Protein AF-A0A9R0UB45-F1 (afdb_monomer_lite)

Radius of gyration: 30.79 Å; chains: 1; bounding box: 69×14×98 Å

Secondary structure (DSSP, 8-state):
-----S--HHHHHHHHHHHHHHHHHHHHHHHHHHHHHHHHHHHHHHHHHHHHHHHHHHHHHHHHHHHHTTTS-HHHHHHHHHHHHHHHHHHHHHHHHHHHHHHHS--HHHHHHHHHHHHHTSS----

Foldseek 3Di:
DDDPDPDDPVVVVVVVVVVVVVVVVVVVVVVVVVVCVVVVVVVVVVVVCVVCCVVVVVVVLVVQLVVCCVPDPSVVSNVVSVVVVVVVVVVVVVVVVVVVVVVPPDPVVVVVVVVCVVVVPPDDDDD

Organism: Amycolatopsis mediterranei (strain S699) (NCBI:txid713604)

pLDDT: mean 84.78, std 16.15, range [47.41, 98.31]

Structure (mmCIF, N/CA/C/O backbone):
data_AF-A0A9R0UB45-F1
#
_entry.id   AF-A0A9R0UB45-F1
#
loop_
_atom_site.group_PDB
_atom_site.id
_atom_site.type_symbol
_atom_site.label_atom_id
_atom_site.label_alt_id
_atom_site.label_comp_id
_atom_site.label_asym_id
_atom_site.label_entity_id
_atom_site.label_seq_id
_atom_site.pdbx_PDB_ins_code
_atom_site.Cartn_x
_atom_site.Cartn_y
_atom_site.Cartn_z
_atom_site.occupancy
_atom_site.B_iso_or_equiv
_atom_site.auth_seq_id
_atom_site.auth_comp_id
_atom_site.auth_asym_id
_atom_site.auth_atom_id
_atom_site.pdbx_PDB_model_num
ATOM 1 N N . MET A 1 1 ? -36.720 5.442 72.172 1.00 47.41 1 MET A N 1
ATOM 2 C CA . MET A 1 1 ? -36.388 4.303 71.298 1.00 47.41 1 MET A CA 1
ATOM 3 C C . MET A 1 1 ? -36.645 4.798 69.887 1.00 47.41 1 MET A C 1
ATOM 5 O O . MET A 1 1 ? -37.787 4.823 69.467 1.00 47.41 1 MET A O 1
ATOM 9 N N . GLY A 1 2 ? -35.643 5.440 69.281 1.00 48.59 2 GLY A N 1
ATOM 10 C CA . GLY A 1 2 ? -35.763 5.962 67.921 1.00 48.59 2 GLY A CA 1
ATOM 11 C C . GLY A 1 2 ? -35.372 4.841 66.981 1.00 48.59 2 GLY A C 1
ATOM 12 O O . GLY A 1 2 ? -34.262 4.335 67.110 1.00 48.59 2 GLY A O 1
ATOM 13 N N . GLU A 1 3 ? -36.288 4.421 66.120 1.00 56.84 3 GLU A N 1
ATOM 14 C CA . GLU A 1 3 ? -36.000 3.548 64.986 1.00 56.84 3 GLU A CA 1
ATOM 15 C C . GLU A 1 3 ? -35.576 4.453 63.825 1.00 56.84 3 GLU A C 1
ATOM 17 O O . GLU A 1 3 ? -36.436 5.048 63.171 1.00 56.84 3 GLU A O 1
ATOM 22 N N . PRO A 1 4 ? -34.268 4.668 63.596 1.00 62.78 4 PRO A N 1
ATOM 23 C CA . PRO A 1 4 ? -33.835 5.187 62.316 1.00 62.78 4 PRO A CA 1
ATOM 24 C C . PRO A 1 4 ? -34.090 4.120 61.240 1.00 62.78 4 PRO A C 1
ATOM 26 O O . PRO A 1 4 ? -33.903 2.932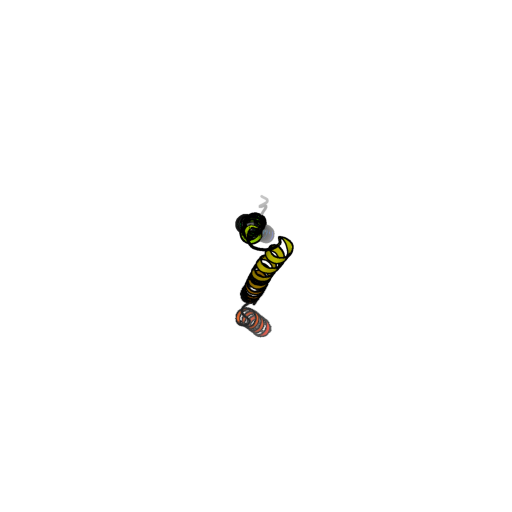 61.495 1.00 62.78 4 PRO A O 1
ATOM 29 N N . ASP A 1 5 ? -34.443 4.587 60.039 1.00 60.25 5 ASP A N 1
ATOM 30 C CA . ASP A 1 5 ? -34.104 3.958 58.747 1.00 60.25 5 ASP A CA 1
ATOM 31 C C . ASP A 1 5 ? -35.191 3.232 57.921 1.00 60.25 5 ASP A C 1
ATOM 33 O O . ASP A 1 5 ? -34.868 2.535 56.966 1.00 60.25 5 ASP A O 1
ATOM 37 N N . GLN A 1 6 ? -36.496 3.415 58.165 1.00 61.03 6 GLN A N 1
ATOM 38 C CA . GLN A 1 6 ? -37.502 2.693 57.354 1.00 61.03 6 GLN A CA 1
ATOM 39 C C . GLN A 1 6 ? -37.764 3.254 55.933 1.00 61.03 6 GLN A C 1
ATOM 41 O O . GLN A 1 6 ? -38.504 2.634 55.172 1.00 61.03 6 GLN A O 1
ATOM 46 N N . THR A 1 7 ? -37.176 4.376 55.500 1.00 58.41 7 THR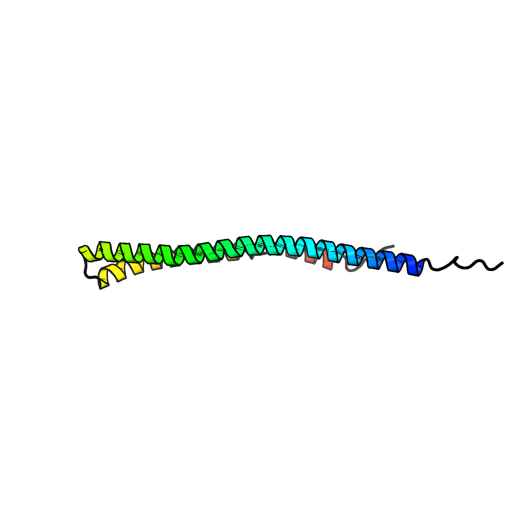 A N 1
ATOM 47 C CA . THR A 1 7 ? -37.491 4.937 54.169 1.00 58.41 7 THR A CA 1
ATOM 48 C C . THR A 1 7 ? -36.314 5.637 53.491 1.00 58.41 7 THR A C 1
ATOM 50 O O . THR A 1 7 ? -36.255 6.864 53.485 1.00 58.41 7 THR A O 1
ATOM 53 N N . ASP A 1 8 ? -35.443 4.890 52.812 1.00 66.44 8 ASP A N 1
ATOM 54 C CA . ASP A 1 8 ? -34.881 5.414 51.556 1.00 66.44 8 ASP A CA 1
ATOM 55 C C . ASP A 1 8 ? -34.777 4.353 50.437 1.00 66.44 8 ASP A C 1
ATOM 57 O O . ASP A 1 8 ? -33.703 4.061 49.904 1.00 66.44 8 ASP A O 1
ATOM 61 N N . PRO A 1 9 ? -35.911 3.732 50.048 1.00 67.44 9 PRO A N 1
ATOM 62 C CA . PRO A 1 9 ? -35.951 2.790 48.927 1.00 67.44 9 PRO A CA 1
ATOM 63 C C . PRO A 1 9 ? -35.567 3.448 47.591 1.00 67.44 9 PRO A C 1
ATOM 65 O O . PRO A 1 9 ? -35.180 2.757 46.650 1.00 67.44 9 PRO A O 1
ATOM 68 N N . VAL A 1 10 ? -35.655 4.779 47.501 1.00 75.75 10 VAL A N 1
ATOM 69 C CA . VAL A 1 10 ? -35.331 5.541 46.291 1.00 75.75 10 VAL A CA 1
ATOM 70 C C . VAL A 1 10 ? -33.817 5.674 46.132 1.00 75.75 10 VAL A C 1
ATOM 72 O O . VAL A 1 10 ? -33.312 5.427 45.035 1.00 75.75 10 VAL A O 1
ATOM 75 N N . GLY A 1 11 ? -33.086 5.961 47.217 1.00 77.81 11 GLY A N 1
ATOM 76 C CA . GLY A 1 11 ? -31.619 5.959 47.221 1.00 77.81 11 GLY A CA 1
ATOM 77 C C . GLY A 1 11 ? -31.031 4.610 46.794 1.00 77.81 11 GLY A C 1
ATOM 78 O O . GLY A 1 11 ? -30.190 4.552 45.898 1.00 77.81 11 GLY A O 1
ATOM 79 N N . GLY A 1 12 ? -31.565 3.504 47.327 1.00 82.88 12 GLY A N 1
ATOM 80 C CA . GLY A 1 12 ? -31.095 2.154 46.989 1.00 82.88 12 GLY A CA 1
ATOM 81 C C . GLY A 1 12 ? -31.356 1.721 45.536 1.00 82.88 12 GLY A C 1
ATOM 82 O O . GLY A 1 12 ? -30.560 0.975 44.963 1.00 82.88 12 GLY A O 1
ATOM 83 N N . ILE A 1 13 ? -32.450 2.166 44.903 1.00 83.44 13 ILE A N 1
ATOM 84 C CA . ILE A 1 13 ? -32.726 1.888 43.478 1.00 83.44 13 ILE A CA 1
ATOM 85 C C . ILE A 1 13 ? -31.852 2.769 42.576 1.00 83.44 13 ILE A C 1
ATOM 87 O O . ILE A 1 13 ? -31.311 2.278 41.581 1.00 83.44 13 ILE A O 1
ATOM 91 N N . ALA A 1 14 ? -31.672 4.045 42.931 1.00 85.56 14 ALA A N 1
ATOM 92 C CA . ALA A 1 14 ? -30.796 4.958 42.201 1.00 85.56 14 ALA A CA 1
ATOM 93 C C . ALA A 1 14 ? -29.345 4.449 42.170 1.00 85.56 14 ALA A C 1
ATOM 95 O O . ALA A 1 14 ? -28.721 4.442 41.105 1.00 85.56 14 ALA A O 1
ATOM 96 N N . ASP A 1 15 ? -28.847 3.928 43.293 1.00 86.69 15 ASP A N 1
ATOM 97 C CA . ASP A 1 15 ? -27.511 3.332 43.382 1.00 86.69 15 ASP A CA 1
ATOM 98 C C . ASP A 1 15 ? -27.371 2.070 42.518 1.00 86.69 15 ASP A C 1
ATOM 100 O O . ASP A 1 15 ? -26.363 1.890 41.834 1.00 86.69 15 ASP A O 1
ATOM 104 N N . GLN A 1 16 ? -28.398 1.219 42.453 1.00 87.69 16 GLN A N 1
ATOM 105 C CA . GLN A 1 16 ? -28.381 0.023 41.601 1.00 87.69 16 GLN A CA 1
ATOM 106 C C . GLN A 1 16 ? -28.389 0.356 40.105 1.00 87.69 16 GLN A C 1
ATOM 108 O O . GLN A 1 16 ? -27.689 -0.296 39.324 1.00 87.69 16 GLN A O 1
ATOM 113 N N . ILE A 1 17 ? -29.153 1.374 39.698 1.00 87.69 17 ILE A N 1
ATOM 114 C CA . ILE A 1 17 ? -29.161 1.864 38.313 1.00 87.69 17 ILE A CA 1
ATOM 115 C C . ILE A 1 17 ? -27.793 2.466 37.973 1.00 87.69 17 ILE A C 1
ATOM 117 O O . ILE A 1 17 ? -27.231 2.155 36.920 1.00 87.69 17 ILE A O 1
ATOM 121 N N . ALA A 1 18 ? -27.218 3.271 38.873 1.00 90.06 18 ALA A N 1
ATOM 122 C CA . ALA A 1 18 ? -25.888 3.848 38.696 1.00 90.06 18 ALA A CA 1
ATOM 123 C C . ALA A 1 18 ? -24.803 2.764 38.562 1.00 90.06 18 ALA A C 1
ATOM 125 O O . ALA A 1 18 ? -23.914 2.871 37.711 1.00 90.06 18 ALA A O 1
ATOM 126 N N . GLU A 1 19 ? -24.901 1.697 39.353 1.00 91.75 19 GLU A N 1
ATOM 127 C CA . GLU A 1 19 ? -24.021 0.531 39.288 1.00 91.75 19 GLU A CA 1
ATOM 128 C C . GLU A 1 19 ? -24.180 -0.222 37.951 1.00 91.75 19 GLU A C 1
ATOM 130 O O . GLU A 1 19 ? -23.189 -0.591 37.317 1.00 91.75 19 GLU A O 1
ATOM 135 N N . LEU A 1 20 ? -25.413 -0.412 37.467 1.00 91.88 20 LEU A N 1
ATOM 136 C CA . LEU A 1 20 ? -25.691 -1.093 36.199 1.00 91.88 20 LEU A CA 1
ATOM 137 C C . LEU A 1 20 ? -25.139 -0.316 34.998 1.00 91.88 20 LEU A C 1
ATOM 139 O O . LEU A 1 20 ? -24.440 -0.890 34.167 1.00 91.88 20 LEU A O 1
ATOM 143 N N . VAL A 1 21 ? -25.376 0.997 34.953 1.00 93.56 21 VAL A N 1
ATOM 144 C CA . VAL A 1 21 ? -24.833 1.880 33.909 1.00 93.56 21 VAL A CA 1
ATOM 145 C C . VAL A 1 21 ? -23.305 1.833 33.911 1.00 93.56 21 VAL A C 1
ATOM 147 O O . VAL A 1 21 ? -22.677 1.726 32.858 1.00 93.56 21 VAL A O 1
ATOM 150 N N . ARG A 1 22 ? -22.678 1.857 35.092 1.00 93.75 22 ARG A N 1
ATOM 151 C CA . ARG A 1 22 ? -21.217 1.783 35.221 1.00 93.75 22 ARG A CA 1
ATOM 152 C C . ARG A 1 22 ? -20.666 0.432 34.752 1.00 93.75 22 ARG A C 1
ATOM 154 O O . ARG A 1 22 ? -19.617 0.405 34.103 1.00 93.75 22 ARG A O 1
ATOM 161 N N . ARG A 1 23 ? -21.381 -0.667 35.020 1.00 94.00 23 ARG A N 1
ATOM 162 C CA . ARG A 1 23 ? -21.054 -2.003 34.498 1.00 94.00 23 ARG A CA 1
ATOM 163 C C . ARG A 1 23 ? -21.176 -2.068 32.981 1.00 94.00 23 ARG A C 1
ATOM 165 O O . ARG A 1 23 ? -20.220 -2.504 32.344 1.00 94.00 23 ARG A O 1
ATOM 172 N N . GLU A 1 24 ? -22.259 -1.565 32.404 1.00 92.44 24 GLU A N 1
ATOM 173 C CA . GLU A 1 24 ? -22.469 -1.578 30.953 1.00 92.44 24 GLU A CA 1
ATOM 174 C C . GLU A 1 24 ? -21.406 -0.746 30.228 1.00 92.44 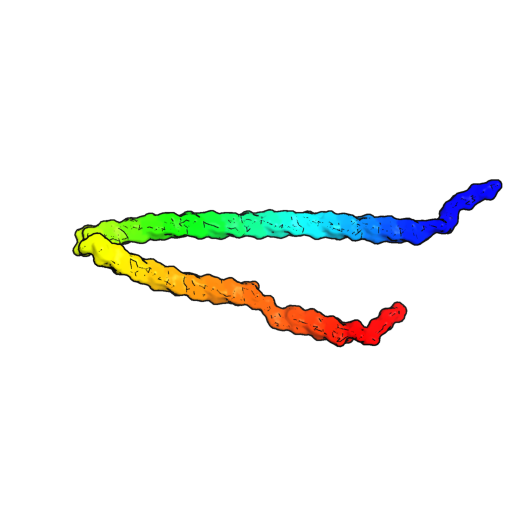24 GLU A C 1
ATOM 176 O O . GLU A 1 24 ? -20.813 -1.195 29.252 1.00 92.44 24 GLU A O 1
ATOM 181 N N . ILE A 1 25 ? -21.044 0.419 30.781 1.00 94.62 25 ILE A N 1
ATOM 182 C CA . ILE A 1 25 ? -19.915 1.220 30.284 1.00 94.62 25 ILE A CA 1
ATOM 183 C C . ILE A 1 25 ? -18.605 0.427 30.366 1.00 94.62 25 ILE A C 1
ATOM 185 O O . ILE A 1 25 ? -17.781 0.495 29.452 1.00 94.62 25 ILE A O 1
ATOM 189 N N . SER A 1 26 ? -18.376 -0.325 31.445 1.00 94.81 26 SER A N 1
ATOM 190 C CA . SER A 1 26 ? -17.164 -1.141 31.585 1.00 94.81 26 SER A CA 1
ATOM 191 C C . SER A 1 26 ? -17.125 -2.308 30.587 1.00 94.81 26 SER A C 1
ATOM 193 O O . SER A 1 26 ? -16.064 -2.582 30.017 1.00 94.81 26 SER A O 1
ATOM 195 N N . HIS A 1 27 ? -18.276 -2.932 30.318 1.00 94.44 27 HIS A N 1
ATOM 196 C CA . HIS A 1 27 ? -18.458 -3.979 29.314 1.00 94.44 27 HIS A CA 1
ATOM 197 C C . HIS A 1 27 ? -18.255 -3.433 27.902 1.00 94.44 27 HIS A C 1
ATOM 199 O O . HIS A 1 27 ? -17.364 -3.904 27.195 1.00 94.44 27 HIS A O 1
ATOM 205 N N . ALA A 1 28 ? -18.956 -2.358 27.541 1.00 94.00 28 ALA A N 1
ATOM 206 C CA . ALA A 1 28 ? -18.791 -1.673 26.265 1.00 94.00 28 ALA A CA 1
ATOM 207 C C . ALA A 1 28 ? -17.337 -1.230 26.055 1.00 94.00 28 ALA A C 1
ATOM 209 O O . ALA A 1 28 ? -16.776 -1.402 24.979 1.00 94.00 28 ALA A O 1
ATOM 210 N N . LYS A 1 29 ? -16.658 -0.723 27.093 1.00 94.62 29 LYS A N 1
ATOM 211 C CA . LYS A 1 29 ? -15.237 -0.349 27.004 1.00 94.62 29 LYS A CA 1
ATOM 212 C C . LYS A 1 29 ? -14.329 -1.551 26.743 1.00 94.62 29 LYS A C 1
ATOM 214 O O . LYS A 1 29 ? -13.309 -1.398 26.066 1.00 94.62 29 LYS A O 1
ATOM 219 N N . LYS A 1 30 ? -14.655 -2.726 27.284 1.00 95.50 30 LYS A N 1
ATOM 220 C CA . LYS A 1 30 ? -13.917 -3.968 27.030 1.00 95.50 30 LYS A CA 1
ATOM 221 C C . LYS A 1 30 ? -14.127 -4.434 25.588 1.00 95.50 30 LYS A C 1
ATOM 223 O O . LYS A 1 30 ? -13.136 -4.618 24.885 1.00 95.50 30 LYS A O 1
ATOM 228 N N . GLU A 1 31 ? -15.375 -4.517 25.134 1.00 92.94 31 GLU A N 1
ATOM 229 C CA . GLU A 1 31 ? -15.709 -4.898 23.755 1.00 92.94 31 GLU A CA 1
ATOM 230 C C . GLU A 1 31 ? -15.142 -3.916 22.729 1.00 92.94 31 GLU A C 1
ATOM 232 O O . GLU A 1 31 ? -14.574 -4.335 21.723 1.00 92.94 31 GLU A O 1
ATOM 237 N N . LEU A 1 32 ? -15.201 -2.609 23.001 1.00 94.62 32 LEU A N 1
ATOM 238 C CA . LEU A 1 32 ? -14.596 -1.582 22.152 1.00 94.62 32 LEU A CA 1
ATOM 239 C C . LEU A 1 32 ? -13.078 -1.731 22.078 1.00 94.62 32 LEU A C 1
ATOM 241 O O . LEU A 1 32 ? -12.509 -1.579 21.002 1.00 94.62 32 LEU A O 1
ATOM 245 N N . ARG A 1 33 ? -12.398 -2.035 23.190 1.00 94.12 33 ARG A N 1
ATOM 246 C CA . ARG A 1 33 ? -10.944 -2.274 23.187 1.00 94.12 33 ARG A CA 1
ATOM 247 C C . ARG A 1 33 ? -10.574 -3.516 22.390 1.00 94.12 33 ARG A C 1
ATOM 249 O O . ARG A 1 33 ? -9.587 -3.491 21.661 1.00 94.12 33 ARG A O 1
ATOM 256 N N . GLU A 1 34 ? -11.340 -4.586 22.536 1.00 92.62 34 GLU A N 1
ATOM 257 C CA . GLU A 1 34 ? -11.108 -5.841 21.824 1.00 92.62 34 GLU A CA 1
ATOM 258 C C . GLU A 1 34 ? -11.394 -5.692 20.324 1.00 92.62 34 GLU A C 1
ATOM 260 O O . GLU A 1 34 ? -10.561 -6.061 19.493 1.00 92.62 34 GLU A O 1
ATOM 265 N N . SER A 1 35 ? -12.491 -5.012 19.982 1.00 90.56 35 SER A N 1
ATOM 266 C CA . SER A 1 35 ? -12.833 -4.622 18.612 1.00 90.56 35 SER A CA 1
ATOM 267 C C . SER A 1 35 ? -11.768 -3.710 18.005 1.00 90.56 35 SER A C 1
ATOM 269 O O . SER A 1 35 ? -11.300 -3.963 16.898 1.00 90.56 35 SER A O 1
ATOM 271 N N . ALA A 1 36 ? -11.308 -2.692 18.741 1.00 92.88 36 ALA A N 1
ATOM 272 C CA . ALA A 1 36 ? -10.261 -1.777 18.291 1.00 92.88 36 ALA A CA 1
ATOM 273 C C . ALA A 1 36 ? -8.912 -2.482 18.105 1.00 92.88 36 ALA A C 1
ATOM 275 O O . ALA A 1 36 ? -8.193 -2.184 17.155 1.00 92.88 36 ALA A O 1
ATOM 276 N N . LYS A 1 37 ? -8.562 -3.436 18.975 1.00 94.50 37 LYS A N 1
ATOM 277 C CA . LYS A 1 37 ? -7.331 -4.224 18.849 1.00 94.50 37 LYS A CA 1
ATOM 278 C C . LYS A 1 37 ? -7.372 -5.111 17.608 1.00 94.50 37 LYS A C 1
ATOM 280 O O . LYS A 1 37 ? -6.414 -5.112 16.840 1.00 94.50 37 LYS A O 1
ATOM 285 N N . SER A 1 38 ? -8.474 -5.826 17.397 1.00 90.88 38 SER A N 1
ATOM 286 C CA . SER A 1 38 ? -8.660 -6.696 16.232 1.00 90.88 38 SER A CA 1
ATOM 287 C C . SER A 1 38 ? -8.696 -5.894 14.930 1.00 90.88 38 SER A C 1
ATOM 289 O O . SER A 1 38 ? -7.994 -6.234 13.977 1.00 90.88 38 SER A O 1
ATOM 291 N N . ALA A 1 39 ? -9.422 -4.771 14.911 1.00 92.00 39 ALA A N 1
ATOM 292 C CA . ALA A 1 39 ? -9.439 -3.844 13.782 1.00 92.00 39 ALA A CA 1
ATOM 293 C C . ALA A 1 39 ? -8.060 -3.208 13.532 1.00 92.00 39 ALA A C 1
ATOM 295 O O . ALA A 1 39 ? -7.645 -3.079 12.383 1.00 92.00 39 ALA A O 1
ATOM 296 N N . GLY A 1 40 ? -7.324 -2.855 14.589 1.00 91.88 40 GLY A N 1
ATOM 297 C CA . GLY A 1 40 ? -5.984 -2.273 14.504 1.00 91.88 40 GLY A CA 1
ATOM 298 C C . GLY A 1 40 ? -4.935 -3.252 13.977 1.00 91.88 40 GLY A C 1
ATOM 299 O O . GLY A 1 40 ? -4.141 -2.887 13.115 1.00 91.88 40 GLY A O 1
ATOM 300 N N . LEU A 1 41 ? -4.958 -4.509 14.432 1.00 94.69 41 LEU A N 1
ATOM 301 C CA . LEU A 1 41 ? -4.105 -5.580 13.900 1.00 94.69 41 LEU A CA 1
ATOM 302 C C . LEU A 1 41 ? -4.433 -5.868 12.434 1.00 94.69 41 LEU A C 1
ATOM 304 O O . LEU A 1 41 ? -3.527 -5.884 11.603 1.00 94.69 41 LEU A O 1
ATOM 308 N N . GLY A 1 42 ? -5.717 -6.032 12.104 1.00 91.12 42 GLY A N 1
ATOM 309 C CA . GLY A 1 42 ? -6.157 -6.264 10.728 1.00 91.12 42 GLY A CA 1
ATOM 310 C C . GLY A 1 42 ? -5.776 -5.109 9.799 1.00 91.12 42 GLY A C 1
ATOM 311 O O . GLY A 1 42 ? -5.144 -5.322 8.765 1.00 91.12 42 GLY A O 1
ATOM 312 N N . GLY A 1 43 ? -6.081 -3.873 10.197 1.00 93.50 43 GLY A N 1
ATOM 313 C CA . GLY A 1 43 ? -5.719 -2.668 9.451 1.00 93.50 43 GLY A CA 1
ATOM 314 C C . GLY A 1 43 ? -4.206 -2.500 9.305 1.00 93.50 43 GLY A C 1
ATOM 315 O O . GLY A 1 43 ? -3.724 -2.204 8.213 1.00 93.50 43 GLY A O 1
ATOM 316 N N . GLY A 1 44 ? -3.447 -2.766 10.372 1.00 94.88 44 GLY A N 1
ATOM 317 C CA . GLY A 1 44 ? -1.986 -2.726 10.364 1.00 94.88 44 GLY A CA 1
ATOM 318 C C . GLY A 1 44 ? -1.368 -3.754 9.416 1.00 94.88 44 GLY A C 1
ATOM 319 O O . GLY A 1 44 ? -0.482 -3.407 8.637 1.00 94.88 44 GLY A O 1
ATOM 320 N N . MET A 1 45 ? -1.864 -4.996 9.416 1.00 96.62 45 MET A N 1
ATOM 321 C CA . MET A 1 45 ? -1.392 -6.049 8.508 1.00 96.62 45 MET A CA 1
ATOM 322 C C . MET A 1 45 ? -1.698 -5.729 7.044 1.00 96.62 45 MET A C 1
ATOM 324 O O . MET A 1 45 ? -0.825 -5.893 6.195 1.00 96.62 45 MET A O 1
ATOM 328 N N . ILE A 1 46 ? -2.901 -5.232 6.739 1.00 94.62 46 ILE A N 1
ATOM 329 C CA . ILE A 1 46 ? -3.256 -4.805 5.378 1.00 94.62 46 ILE A CA 1
ATOM 330 C C . ILE A 1 46 ? -2.395 -3.616 4.938 1.00 94.62 46 ILE A C 1
ATOM 332 O O . ILE A 1 46 ? -1.907 -3.602 3.807 1.00 94.62 46 ILE A O 1
ATOM 336 N N . GLY A 1 47 ? -2.144 -2.656 5.831 1.00 95.50 47 GLY A N 1
ATOM 337 C CA . GLY A 1 47 ? -1.234 -1.542 5.571 1.00 95.50 47 GLY A CA 1
ATOM 338 C C . GLY A 1 47 ? 0.188 -2.015 5.261 1.00 95.50 47 GLY A C 1
ATOM 339 O O . GLY A 1 47 ? 0.753 -1.646 4.231 1.00 95.50 47 GLY A O 1
ATOM 340 N N . ALA A 1 48 ? 0.746 -2.892 6.101 1.00 97.50 48 ALA A N 1
ATOM 341 C CA . ALA A 1 48 ? 2.077 -3.464 5.905 1.00 97.50 48 ALA A CA 1
ATOM 342 C C . ALA A 1 48 ? 2.172 -4.284 4.608 1.00 97.50 48 ALA A C 1
ATOM 344 O O . ALA A 1 48 ? 3.135 -4.133 3.855 1.00 97.50 48 ALA A O 1
ATOM 345 N N . ALA A 1 49 ? 1.157 -5.098 4.303 1.00 95.81 49 ALA A N 1
ATOM 346 C CA . ALA A 1 49 ? 1.068 -5.838 3.049 1.00 95.81 49 ALA A CA 1
ATOM 347 C C . ALA A 1 49 ? 1.003 -4.899 1.835 1.00 95.81 49 ALA A C 1
ATOM 349 O O . ALA A 1 49 ? 1.642 -5.170 0.821 1.00 95.81 49 ALA A O 1
ATOM 350 N N . GLY A 1 50 ? 0.294 -3.771 1.946 1.00 95.62 50 GLY A N 1
ATOM 351 C CA . GLY A 1 50 ? 0.261 -2.733 0.917 1.00 95.62 50 GLY A CA 1
ATOM 352 C C . GLY A 1 50 ? 1.641 -2.129 0.648 1.00 95.62 50 GLY A C 1
ATOM 353 O O . GLY A 1 50 ? 2.059 -2.045 -0.506 1.00 95.62 50 GLY A O 1
ATOM 354 N N . VAL A 1 51 ? 2.383 -1.774 1.701 1.00 98.12 51 VAL A N 1
ATOM 355 C CA . VAL A 1 51 ? 3.750 -1.234 1.584 1.00 98.12 51 VAL A CA 1
ATOM 356 C C . VAL A 1 51 ? 4.708 -2.270 0.990 1.00 98.12 51 VAL A C 1
ATOM 358 O O . VAL A 1 51 ? 5.422 -1.973 0.031 1.00 98.12 51 VAL A O 1
ATOM 361 N N . ALA A 1 52 ? 4.700 -3.499 1.509 1.00 97.88 52 ALA A N 1
ATOM 362 C CA . ALA A 1 52 ? 5.531 -4.583 0.990 1.00 97.88 52 ALA A CA 1
ATOM 363 C C . ALA A 1 52 ? 5.195 -4.902 -0.477 1.00 97.88 52 ALA A C 1
ATOM 365 O O . ALA A 1 52 ? 6.097 -5.060 -1.300 1.00 97.88 52 ALA A O 1
ATOM 366 N N . GLY A 1 53 ? 3.906 -4.930 -0.824 1.00 96.00 53 GLY A N 1
ATOM 367 C CA . GLY A 1 53 ? 3.427 -5.115 -2.190 1.00 96.00 53 GLY A CA 1
ATOM 368 C C . GLY A 1 53 ? 3.862 -3.991 -3.130 1.00 96.00 53 GLY A C 1
ATOM 369 O O . GLY A 1 53 ? 4.245 -4.272 -4.264 1.00 96.00 53 GLY A O 1
ATOM 370 N N . LEU A 1 54 ? 3.878 -2.737 -2.663 1.00 96.25 54 LEU A N 1
ATOM 371 C CA . LEU A 1 54 ? 4.353 -1.593 -3.444 1.00 96.25 54 LEU A CA 1
ATOM 372 C C . LEU A 1 54 ? 5.846 -1.718 -3.775 1.00 96.25 54 LEU A C 1
ATOM 374 O O . LEU A 1 54 ? 6.219 -1.657 -4.946 1.00 96.25 54 LEU A O 1
ATOM 378 N N . TYR A 1 55 ? 6.699 -1.934 -2.770 1.00 97.94 55 TYR A N 1
ATOM 379 C CA . TYR A 1 55 ? 8.146 -2.052 -2.987 1.00 97.94 55 TYR A CA 1
ATOM 380 C C . TYR A 1 55 ? 8.526 -3.335 -3.736 1.00 97.94 55 TYR A C 1
ATOM 382 O O . TYR A 1 55 ? 9.379 -3.303 -4.628 1.00 97.94 55 TYR A O 1
ATOM 390 N N . GLY A 1 56 ? 7.873 -4.457 -3.423 1.00 98.00 56 GLY A N 1
ATOM 391 C CA . GLY A 1 56 ? 8.054 -5.719 -4.138 1.00 98.00 56 GLY A CA 1
ATOM 392 C C . GLY A 1 56 ? 7.626 -5.607 -5.601 1.00 98.00 56 GLY A C 1
ATOM 393 O O . GLY A 1 56 ? 8.389 -5.958 -6.500 1.00 98.00 56 GLY A O 1
ATOM 394 N N . GLY A 1 57 ? 6.450 -5.030 -5.858 1.00 97.44 57 GLY A N 1
ATOM 395 C CA . GLY A 1 57 ? 5.947 -4.769 -7.206 1.00 97.44 57 GLY A CA 1
ATOM 396 C C . GLY A 1 57 ? 6.844 -3.818 -8.002 1.00 97.44 57 GLY A C 1
ATOM 397 O O . GLY A 1 57 ? 7.135 -4.091 -9.168 1.00 97.44 57 GLY A O 1
ATOM 398 N N . ALA A 1 58 ? 7.348 -2.750 -7.377 1.00 97.12 58 ALA A N 1
ATOM 399 C CA . ALA A 1 58 ? 8.307 -1.835 -7.998 1.00 97.12 58 ALA A CA 1
ATOM 400 C C . ALA A 1 58 ? 9.623 -2.544 -8.361 1.00 97.12 58 ALA A C 1
ATOM 402 O O . ALA A 1 58 ? 10.128 -2.370 -9.470 1.00 97.12 58 ALA A O 1
ATOM 403 N N . SER A 1 59 ? 10.138 -3.397 -7.471 1.00 98.25 59 SER A N 1
ATOM 404 C CA . SER A 1 59 ? 11.368 -4.169 -7.699 1.00 98.25 59 SER A CA 1
ATOM 405 C C . SER A 1 59 ? 11.213 -5.175 -8.846 1.00 98.25 59 SER A C 1
ATOM 407 O O . SER A 1 59 ? 12.078 -5.257 -9.717 1.00 98.25 59 SER A O 1
ATOM 409 N N . ILE A 1 60 ? 10.084 -5.892 -8.905 1.00 98.19 60 ILE A N 1
ATOM 410 C CA . ILE A 1 60 ? 9.758 -6.811 -10.011 1.00 98.19 60 ILE A CA 1
ATOM 411 C C . ILE A 1 60 ? 9.595 -6.041 -11.327 1.00 98.19 60 ILE A C 1
ATOM 413 O O . ILE A 1 60 ? 10.102 -6.470 -12.363 1.00 98.19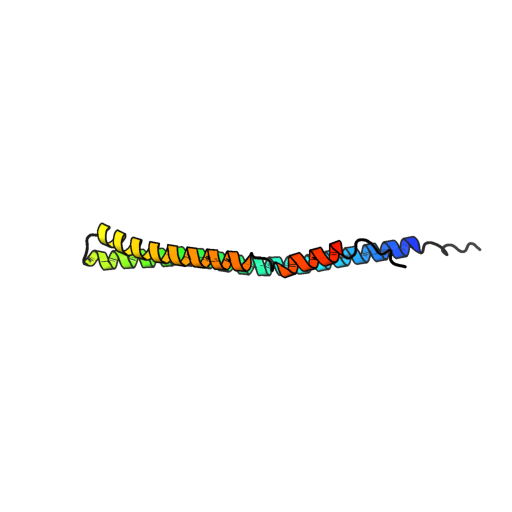 60 ILE A O 1
ATOM 417 N N . THR A 1 61 ? 8.932 -4.885 -11.288 1.00 98.06 61 THR A N 1
ATOM 418 C CA . THR A 1 61 ? 8.769 -4.011 -12.459 1.00 98.06 61 THR A CA 1
ATOM 419 C C . THR A 1 61 ? 10.127 -3.555 -12.989 1.00 98.06 61 THR A C 1
ATOM 421 O O . THR A 1 61 ? 10.394 -3.683 -14.183 1.00 98.06 61 THR A O 1
ATOM 424 N N . ALA A 1 62 ? 11.026 -3.106 -12.110 1.00 97.69 62 ALA A N 1
ATOM 425 C CA . ALA A 1 62 ? 12.387 -2.731 -12.482 1.00 97.69 62 ALA A CA 1
ATOM 426 C C . ALA A 1 62 ? 13.167 -3.914 -13.082 1.00 97.69 62 ALA A C 1
ATOM 428 O O . ALA A 1 62 ? 13.805 -3.761 -14.124 1.00 97.69 62 ALA A O 1
ATOM 429 N N . ALA A 1 63 ? 13.069 -5.105 -12.483 1.00 98.25 63 ALA A N 1
ATOM 430 C CA . ALA A 1 63 ? 13.702 -6.313 -13.010 1.00 98.25 63 ALA A CA 1
ATOM 431 C C . ALA A 1 63 ? 13.190 -6.672 -14.417 1.00 98.25 63 ALA A C 1
ATOM 433 O O . ALA A 1 63 ? 13.989 -6.983 -15.302 1.00 98.25 63 ALA A O 1
ATOM 434 N N . ALA A 1 64 ? 11.879 -6.569 -14.655 1.00 98.19 64 ALA A N 1
ATOM 435 C CA . ALA A 1 64 ? 11.283 -6.803 -15.969 1.00 98.19 64 ALA A CA 1
ATOM 436 C C . ALA A 1 64 ? 11.779 -5.791 -17.016 1.00 98.19 64 ALA A C 1
ATOM 438 O O . ALA A 1 64 ? 12.131 -6.183 -18.130 1.00 98.19 64 ALA A O 1
ATOM 439 N N . VAL A 1 65 ? 11.872 -4.507 -16.650 1.00 98.31 65 VAL A N 1
ATOM 440 C CA . VAL A 1 65 ? 12.428 -3.461 -17.524 1.00 98.31 65 VAL A CA 1
ATOM 441 C C . VAL A 1 65 ? 13.885 -3.757 -17.871 1.00 98.31 65 VAL A C 1
ATOM 443 O O . VAL A 1 65 ? 14.240 -3.724 -19.047 1.00 98.31 65 VAL A O 1
ATOM 446 N N . LEU A 1 66 ? 14.719 -4.092 -16.882 1.00 98.00 66 LEU A N 1
ATOM 447 C CA . LEU A 1 66 ? 16.133 -4.418 -17.098 1.00 98.00 66 LEU A CA 1
ATOM 448 C C . LEU A 1 66 ? 16.316 -5.663 -17.974 1.00 98.00 66 LEU A C 1
ATOM 450 O O . LEU A 1 66 ? 17.221 -5.706 -18.808 1.00 98.00 66 LEU A O 1
ATOM 454 N N . LEU A 1 67 ? 15.453 -6.668 -17.816 1.00 98.00 67 LEU A N 1
ATOM 455 C CA . LEU A 1 67 ? 15.480 -7.874 -18.638 1.00 98.00 67 LEU A CA 1
ATOM 456 C C . LEU A 1 67 ? 15.139 -7.563 -20.104 1.00 98.00 67 LEU A C 1
ATOM 458 O O . LEU A 1 67 ? 15.861 -8.000 -21.003 1.00 98.00 67 LEU A O 1
ATOM 462 N N . LEU A 1 68 ? 14.086 -6.775 -20.351 1.00 97.06 68 LEU A N 1
ATOM 463 C CA . LEU A 1 68 ? 13.700 -6.343 -21.701 1.00 97.06 68 LEU A CA 1
ATOM 464 C C . LEU A 1 68 ? 14.722 -5.394 -22.332 1.00 97.06 68 LEU A C 1
ATOM 466 O O . LEU A 1 68 ? 14.963 -5.474 -23.538 1.00 97.06 68 LEU A O 1
ATOM 470 N N . ALA A 1 69 ? 15.384 -4.566 -21.522 1.00 97.19 69 ALA A N 1
ATOM 471 C CA . ALA A 1 69 ? 16.416 -3.643 -21.982 1.00 97.19 69 ALA A CA 1
ATOM 472 C C . ALA A 1 69 ? 17.635 -4.359 -22.596 1.00 97.19 69 ALA A C 1
ATOM 474 O O . ALA A 1 69 ? 18.427 -3.741 -23.301 1.00 97.19 69 ALA A O 1
ATOM 475 N N . ARG A 1 70 ? 17.779 -5.681 -22.399 1.00 97.88 70 ARG A N 1
ATOM 476 C CA . ARG A 1 70 ? 18.786 -6.488 -23.115 1.00 97.88 70 ARG A CA 1
ATOM 477 C C . ARG A 1 70 ? 18.467 -6.672 -24.603 1.00 97.88 70 ARG A C 1
ATOM 479 O O . ARG A 1 70 ? 19.337 -7.115 -25.346 1.00 97.88 70 ARG A O 1
ATOM 486 N N . ARG A 1 71 ? 17.227 -6.407 -25.030 1.00 97.50 71 ARG A N 1
ATOM 487 C CA . ARG A 1 71 ? 16.744 -6.575 -26.414 1.00 97.50 71 ARG A CA 1
ATOM 488 C C . ARG A 1 71 ? 16.196 -5.285 -27.029 1.00 97.50 71 ARG A C 1
ATOM 490 O O . ARG A 1 71 ? 16.218 -5.158 -28.248 1.00 97.50 71 ARG A O 1
ATOM 497 N N . LEU A 1 72 ? 15.702 -4.356 -26.212 1.00 95.75 72 LEU A N 1
ATOM 498 C CA . LEU A 1 72 ? 15.091 -3.091 -26.629 1.00 95.75 72 LEU A CA 1
ATOM 499 C C . LEU A 1 72 ? 15.803 -1.900 -25.967 1.00 95.75 72 LEU A C 1
ATOM 501 O O . LEU A 1 72 ? 16.404 -2.065 -24.907 1.00 95.75 72 LEU A O 1
ATOM 505 N N . PRO A 1 73 ? 15.683 -0.675 -26.510 1.00 96.50 73 PRO A N 1
ATOM 506 C CA . PRO A 1 73 ? 16.110 0.526 -25.802 1.00 96.50 73 PRO A CA 1
ATOM 507 C C . PRO A 1 73 ? 15.464 0.633 -24.404 1.00 96.50 73 PRO A C 1
ATOM 509 O O . PRO A 1 73 ? 14.293 0.256 -24.241 1.00 96.50 73 PRO A O 1
ATOM 512 N N . PRO A 1 74 ? 16.165 1.189 -23.395 1.00 96.00 74 PRO A N 1
ATOM 513 C CA . PRO A 1 74 ? 15.647 1.272 -22.026 1.00 96.00 74 PRO A CA 1
ATOM 514 C C . PRO A 1 74 ? 14.298 1.993 -21.919 1.00 96.00 74 PRO A C 1
ATOM 516 O O . PRO A 1 74 ? 13.408 1.537 -21.204 1.00 96.00 74 PRO A O 1
ATOM 519 N N . TRP A 1 75 ? 14.113 3.075 -22.683 1.00 96.19 75 TRP A N 1
ATOM 520 C CA . TRP A 1 75 ? 12.871 3.852 -22.679 1.00 96.19 75 TRP A CA 1
ATOM 521 C C . TRP A 1 75 ? 11.671 3.043 -23.203 1.00 96.19 75 TRP A C 1
ATOM 523 O O . TRP A 1 75 ? 10.590 3.103 -22.622 1.00 96.19 75 TRP A O 1
ATOM 533 N N . ALA A 1 76 ? 11.865 2.235 -24.251 1.00 97.44 76 ALA A N 1
ATOM 534 C CA . ALA A 1 76 ? 10.811 1.406 -24.835 1.00 97.44 76 ALA A CA 1
ATOM 535 C C . ALA A 1 76 ? 10.436 0.243 -23.903 1.00 97.44 76 ALA A C 1
ATOM 537 O O . ALA A 1 76 ? 9.261 -0.086 -23.747 1.00 97.44 76 ALA A O 1
ATOM 538 N N . SER A 1 77 ? 11.433 -0.334 -23.227 1.00 97.31 77 SER A N 1
ATOM 539 C CA . SER A 1 77 ? 11.231 -1.376 -22.213 1.00 97.31 77 SER A CA 1
ATOM 540 C C . SER A 1 77 ? 10.409 -0.853 -21.034 1.00 97.31 77 SER A C 1
ATOM 542 O O . SER A 1 77 ? 9.433 -1.484 -20.628 1.00 97.31 77 SER A O 1
ATOM 544 N N . ALA A 1 78 ? 10.763 0.331 -20.522 1.00 97.00 78 ALA A N 1
ATOM 545 C CA . ALA A 1 78 ? 10.030 0.994 -19.448 1.00 97.00 78 ALA A CA 1
ATOM 546 C C . ALA A 1 78 ? 8.587 1.327 -19.855 1.00 97.00 78 ALA A C 1
ATOM 548 O O . ALA A 1 78 ? 7.667 1.064 -19.083 1.00 97.00 78 ALA A O 1
ATOM 549 N N . ALA A 1 79 ? 8.376 1.835 -21.073 1.00 97.81 79 ALA A N 1
ATOM 550 C CA . ALA A 1 79 ? 7.043 2.142 -21.585 1.00 97.81 79 ALA A CA 1
ATOM 551 C C . ALA A 1 79 ? 6.157 0.889 -21.688 1.00 97.81 79 ALA A C 1
ATOM 553 O O . ALA A 1 79 ? 5.003 0.919 -21.264 1.00 97.81 79 ALA A O 1
ATOM 554 N N . LEU A 1 80 ? 6.695 -0.225 -22.197 1.00 97.75 80 LEU A N 1
ATOM 555 C CA . LEU A 1 80 ? 5.931 -1.460 -22.377 1.00 97.75 80 LEU A CA 1
ATOM 556 C C . LEU A 1 80 ? 5.536 -2.098 -21.040 1.00 97.75 80 LEU A C 1
ATOM 558 O O . LEU A 1 80 ? 4.367 -2.421 -20.824 1.00 97.75 80 LEU A O 1
ATOM 562 N N . VAL A 1 81 ? 6.499 -2.256 -20.127 1.00 98.12 81 VAL A N 1
ATOM 563 C CA . VAL A 1 81 ? 6.229 -2.823 -18.797 1.00 98.12 81 VAL A CA 1
ATOM 564 C C . VAL A 1 81 ? 5.312 -1.890 -18.006 1.00 98.12 81 VAL A C 1
ATOM 566 O O . VAL A 1 81 ? 4.339 -2.353 -17.411 1.00 98.12 81 VAL A O 1
ATOM 569 N N . GLY A 1 82 ? 5.573 -0.580 -18.052 1.00 97.69 82 GLY A N 1
ATOM 570 C CA . GLY A 1 82 ? 4.746 0.438 -17.409 1.00 97.69 82 GLY A CA 1
ATOM 571 C C . GLY A 1 82 ? 3.295 0.379 -17.879 1.00 97.69 82 GLY A C 1
ATOM 572 O O . GLY A 1 82 ? 2.397 0.305 -17.046 1.00 97.69 82 GLY A O 1
ATOM 573 N N . ALA A 1 83 ? 3.057 0.299 -19.192 1.00 98.00 83 ALA A N 1
ATOM 574 C CA . ALA A 1 83 ? 1.712 0.152 -19.743 1.00 98.00 83 ALA A CA 1
ATOM 575 C C . ALA A 1 83 ? 1.008 -1.114 -19.221 1.00 98.00 83 ALA A C 1
ATOM 577 O O . ALA A 1 83 ? -0.147 -1.046 -18.795 1.00 98.00 83 ALA A O 1
ATOM 578 N N . GLY A 1 84 ? 1.708 -2.253 -19.187 1.00 97.88 84 GLY A N 1
ATOM 579 C CA . GLY A 1 84 ? 1.166 -3.503 -18.649 1.00 97.88 84 GLY A CA 1
ATOM 580 C C . GLY A 1 84 ? 0.775 -3.396 -17.171 1.00 97.88 84 GLY A C 1
ATOM 581 O O . GLY A 1 84 ? -0.343 -3.757 -16.791 1.00 97.88 84 GLY A O 1
ATOM 582 N N . VAL A 1 85 ? 1.661 -2.839 -16.341 1.00 97.44 85 VAL A N 1
ATOM 583 C CA . VAL A 1 85 ? 1.406 -2.631 -14.907 1.00 97.44 85 VAL A CA 1
ATOM 584 C C . VAL A 1 85 ? 0.270 -1.629 -14.686 1.00 97.44 85 VAL A C 1
ATOM 586 O O . VAL A 1 85 ? -0.581 -1.863 -13.830 1.00 97.44 85 VAL A O 1
ATOM 589 N N . SER A 1 86 ? 0.183 -0.556 -15.479 1.00 97.25 86 SER A N 1
ATOM 590 C CA . SER A 1 86 ? -0.917 0.414 -15.404 1.00 97.25 86 SER A CA 1
ATOM 591 C C . SER A 1 86 ? -2.271 -0.211 -15.740 1.00 97.25 86 SER A C 1
ATOM 593 O O . SER A 1 86 ? -3.249 0.055 -15.041 1.00 97.25 86 SER A O 1
ATOM 595 N N . VAL A 1 87 ? -2.346 -1.074 -16.759 1.00 98.06 87 VAL A N 1
ATOM 596 C CA . VAL A 1 87 ? -3.585 -1.799 -17.095 1.00 98.06 87 VAL A CA 1
ATOM 597 C C . VAL A 1 87 ? -3.983 -2.739 -15.959 1.00 98.06 87 VAL A C 1
ATOM 599 O O . VAL A 1 87 ? -5.135 -2.714 -15.519 1.00 98.06 87 VAL A O 1
ATOM 602 N N . ALA A 1 88 ? -3.037 -3.526 -15.438 1.00 96.38 88 ALA A N 1
ATOM 603 C CA . ALA A 1 88 ? -3.291 -4.403 -14.298 1.00 96.38 88 ALA A CA 1
ATOM 604 C C . ALA A 1 88 ? -3.774 -3.602 -13.075 1.00 96.38 88 ALA A C 1
ATOM 606 O O . ALA A 1 88 ? -4.804 -3.934 -12.483 1.00 96.38 88 ALA A O 1
ATOM 607 N N . GLY A 1 89 ? -3.093 -2.499 -12.755 1.00 95.12 89 GLY A N 1
ATOM 608 C CA . GLY A 1 89 ? -3.452 -1.588 -11.672 1.00 95.12 89 GLY A CA 1
ATOM 609 C C . GLY A 1 89 ? -4.853 -0.999 -11.835 1.00 95.12 89 GLY A C 1
ATOM 610 O O . GLY A 1 89 ? -5.638 -1.028 -10.890 1.00 95.12 89 GLY A O 1
ATOM 611 N N . ALA A 1 90 ? -5.219 -0.550 -13.039 1.00 96.44 90 ALA A N 1
ATOM 612 C CA . ALA A 1 90 ? -6.555 -0.027 -13.321 1.00 96.44 90 ALA A CA 1
ATOM 613 C C . ALA A 1 90 ? -7.653 -1.083 -13.099 1.00 96.44 90 ALA A C 1
ATOM 615 O O . ALA A 1 90 ? -8.710 -0.781 -12.541 1.00 96.44 90 ALA A O 1
ATOM 616 N N . VAL A 1 91 ? -7.409 -2.334 -13.499 1.00 97.19 91 VAL A N 1
ATOM 617 C CA . VAL A 1 91 ? -8.352 -3.441 -13.289 1.00 97.19 91 VAL A CA 1
ATOM 618 C C . VAL A 1 91 ? -8.481 -3.790 -11.804 1.00 97.19 91 VAL A C 1
ATOM 620 O O . VAL A 1 91 ? -9.602 -3.945 -11.310 1.00 97.19 91 VAL A O 1
ATOM 623 N N . LEU A 1 92 ? -7.361 -3.890 -11.081 1.00 94.75 92 LEU A N 1
ATOM 624 C CA . LEU A 1 92 ? -7.363 -4.152 -9.640 1.00 94.75 92 LEU A CA 1
ATOM 625 C C . LEU A 1 92 ? -8.080 -3.035 -8.876 1.00 94.75 92 LEU A C 1
ATOM 627 O O . LEU A 1 92 ? -8.932 -3.332 -8.042 1.00 94.75 92 LEU A O 1
ATOM 631 N N . ALA A 1 93 ? -7.806 -1.771 -9.207 1.00 93.06 93 ALA A N 1
ATOM 632 C CA . ALA A 1 93 ? -8.449 -0.616 -8.588 1.00 93.06 93 ALA A CA 1
ATOM 633 C C . ALA A 1 93 ? -9.970 -0.642 -8.787 1.00 93.06 93 ALA A C 1
ATOM 635 O O . ALA A 1 93 ? -10.721 -0.511 -7.822 1.00 93.06 93 ALA A O 1
ATOM 636 N N . ARG A 1 94 ? -10.442 -0.896 -10.017 1.00 96.31 94 ARG A N 1
ATOM 637 C CA . ARG A 1 94 ? -11.881 -1.013 -10.311 1.00 96.31 94 ARG A CA 1
ATOM 638 C C . ARG A 1 94 ? -12.548 -2.116 -9.488 1.00 96.31 94 ARG A C 1
ATOM 640 O O . ARG A 1 94 ? -13.605 -1.884 -8.906 1.00 96.31 94 ARG A O 1
ATOM 647 N N . ARG A 1 95 ? -11.925 -3.297 -9.400 1.00 95.31 95 ARG A N 1
ATOM 648 C CA . ARG A 1 95 ? -12.450 -4.417 -8.598 1.00 95.31 95 ARG A CA 1
ATOM 649 C C . ARG A 1 95 ? -12.427 -4.119 -7.102 1.00 95.31 95 ARG A C 1
ATOM 651 O O . ARG A 1 95 ? -13.394 -4.432 -6.417 1.00 95.31 95 ARG A O 1
ATOM 658 N N . GLY A 1 96 ? -11.356 -3.503 -6.606 1.00 89.19 96 GLY A N 1
ATOM 659 C CA . GLY A 1 96 ? -11.228 -3.102 -5.206 1.00 89.19 96 GLY A CA 1
ATOM 660 C C . GLY A 1 96 ? -12.310 -2.105 -4.802 1.00 89.19 96 GLY A C 1
ATOM 661 O O . GLY A 1 96 ? -13.019 -2.337 -3.829 1.00 89.19 96 GLY A O 1
ATOM 662 N N . ILE A 1 97 ? -12.510 -1.055 -5.605 1.00 92.19 97 ILE A N 1
ATOM 663 C CA . ILE A 1 97 ? -13.579 -0.070 -5.389 1.00 92.19 97 ILE A CA 1
ATOM 664 C C . ILE A 1 97 ? -14.955 -0.746 -5.402 1.00 92.19 97 ILE A C 1
ATOM 666 O O . ILE A 1 97 ? -15.789 -0.425 -4.561 1.00 92.19 97 ILE A O 1
ATOM 670 N N . GLY A 1 98 ? -15.189 -1.692 -6.319 1.00 91.00 98 GLY A N 1
ATOM 671 C CA . GLY A 1 98 ? -16.429 -2.472 -6.360 1.00 91.00 98 GLY A CA 1
ATOM 672 C C . GLY A 1 98 ? -16.695 -3.225 -5.054 1.00 91.00 98 GLY A C 1
ATOM 673 O O . GLY A 1 98 ? -17.763 -3.070 -4.471 1.00 91.00 98 GLY A O 1
ATOM 674 N N . LYS A 1 99 ? -15.695 -3.954 -4.545 1.00 88.94 99 LYS A N 1
ATOM 675 C CA . LYS A 1 99 ? -15.807 -4.713 -3.287 1.00 88.94 99 LYS A CA 1
ATOM 676 C C . LYS A 1 99 ? -15.993 -3.823 -2.060 1.00 88.94 99 LYS A C 1
ATOM 678 O O . LYS A 1 99 ? -16.771 -4.158 -1.176 1.00 88.94 99 LYS A O 1
ATOM 683 N N . VAL A 1 100 ? -15.300 -2.684 -2.000 1.00 87.88 100 VAL A N 1
ATOM 684 C CA . VAL A 1 100 ? -15.481 -1.718 -0.904 1.00 87.88 100 VAL A CA 1
ATOM 685 C C . VAL A 1 100 ? -16.895 -1.144 -0.934 1.00 87.88 100 VAL A C 1
ATOM 687 O O . VAL A 1 100 ? -17.534 -1.054 0.108 1.00 87.88 100 VAL A O 1
ATOM 690 N N . ARG A 1 101 ? -17.411 -0.807 -2.124 1.00 85.44 101 ARG A N 1
ATOM 691 C CA . ARG A 1 101 ? -18.790 -0.329 -2.285 1.00 85.44 101 ARG A CA 1
ATOM 692 C C . ARG A 1 101 ? -19.807 -1.367 -1.822 1.00 85.44 101 ARG A C 1
ATOM 694 O O . ARG A 1 101 ? -20.721 -0.995 -1.098 1.00 85.44 101 ARG A O 1
ATOM 701 N N . GLU A 1 102 ? -19.617 -2.631 -2.189 1.00 84.94 102 GLU A N 1
ATOM 702 C CA . GLU A 1 102 ? -20.463 -3.750 -1.757 1.00 84.94 102 GLU A CA 1
ATOM 703 C C . GLU A 1 102 ? -20.438 -3.933 -0.233 1.00 84.94 102 GLU A C 1
ATOM 705 O O . GLU A 1 102 ? -21.491 -3.990 0.388 1.00 84.94 102 GLU A O 1
ATOM 710 N N . ALA A 1 103 ? -19.256 -3.905 0.390 1.00 79.19 103 ALA A N 1
ATOM 711 C CA . ALA A 1 103 ? -19.122 -4.013 1.845 1.00 79.19 103 ALA A CA 1
ATOM 712 C C . ALA A 1 103 ? -19.681 -2.793 2.608 1.00 79.19 103 ALA A C 1
ATOM 714 O O . ALA A 1 103 ? -20.130 -2.924 3.742 1.00 79.19 103 ALA A O 1
ATOM 715 N N . SER A 1 104 ? -19.646 -1.600 2.002 1.00 68.00 104 SER A N 1
ATOM 716 C CA . SER A 1 104 ? -20.188 -0.360 2.585 1.00 68.00 104 SER A CA 1
ATOM 717 C C . SER A 1 104 ? -21.683 -0.152 2.329 1.00 68.00 104 SER A C 1
ATOM 719 O O . SER A 1 104 ? -22.294 0.735 2.929 1.00 68.00 104 SER A O 1
ATOM 721 N N . ALA A 1 105 ? -22.281 -0.938 1.430 1.00 66.25 105 ALA A N 1
ATOM 722 C CA . ALA A 1 105 ? -23.715 -0.934 1.216 1.00 66.25 105 ALA A CA 1
ATOM 723 C C . ALA A 1 105 ? -24.368 -1.650 2.403 1.00 66.25 105 ALA A C 1
ATOM 725 O O . ALA A 1 105 ? -24.553 -2.863 2.384 1.00 66.25 105 ALA A O 1
ATOM 726 N N . LEU A 1 106 ? -24.706 -0.890 3.449 1.00 58.06 106 LEU A N 1
ATOM 727 C CA . LEU A 1 106 ? -25.628 -1.352 4.486 1.00 58.06 106 LEU A CA 1
ATOM 728 C C . LEU A 1 106 ? -26.835 -2.008 3.791 1.00 58.06 106 LEU A C 1
ATOM 730 O O . LEU A 1 106 ? -27.390 -1.380 2.876 1.00 58.06 106 LEU A O 1
ATOM 734 N N . PRO A 1 107 ? -27.239 -3.240 4.166 1.00 56.88 107 PRO A N 1
ATOM 735 C CA . PRO A 1 107 ? -28.411 -3.869 3.582 1.00 56.88 107 PRO A CA 1
ATOM 736 C C . PRO A 1 107 ? -29.575 -2.891 3.712 1.00 56.88 107 PRO A C 1
ATOM 738 O O . PRO A 1 107 ? -29.930 -2.458 4.810 1.00 56.88 107 PRO A O 1
ATOM 741 N N . ARG A 1 108 ? -30.141 -2.470 2.576 1.00 55.16 108 ARG A N 1
ATOM 742 C CA . ARG A 1 108 ? -31.260 -1.519 2.574 1.00 55.16 108 ARG A CA 1
ATOM 743 C C . ARG A 1 108 ? -32.454 -2.064 3.367 1.00 55.16 108 ARG A C 1
ATOM 745 O O . ARG A 1 108 ? -33.228 -1.259 3.869 1.00 55.16 108 ARG A O 1
ATOM 752 N N . GLU A 1 109 ? -32.555 -3.386 3.525 1.00 57.41 109 GLU A N 1
ATOM 753 C CA . GLU A 1 109 ? -33.505 -4.048 4.427 1.00 57.41 109 GLU 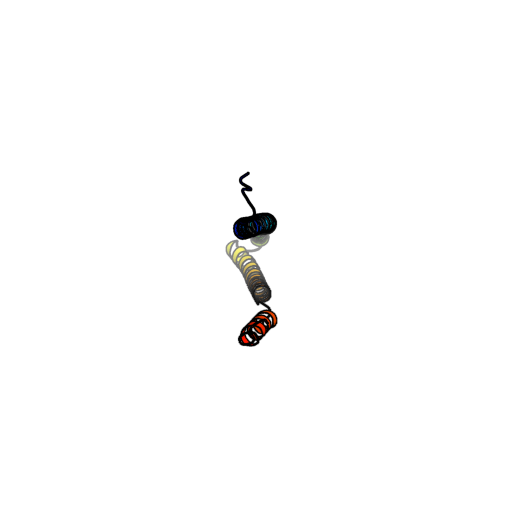A CA 1
ATOM 754 C C . GLU A 1 109 ? -33.277 -3.692 5.901 1.00 57.41 109 GLU A C 1
ATOM 756 O O . GLU A 1 109 ? -34.220 -3.255 6.549 1.00 57.41 109 GLU A O 1
ATOM 761 N N . THR A 1 110 ? -32.041 -3.726 6.415 1.00 56.91 110 THR A N 1
ATOM 762 C CA . THR A 1 110 ? -31.748 -3.392 7.825 1.00 56.91 110 THR A CA 1
ATOM 763 C C . THR A 1 110 ? -32.108 -1.939 8.164 1.00 56.91 110 THR A C 1
ATOM 765 O O . THR A 1 110 ? -32.603 -1.644 9.252 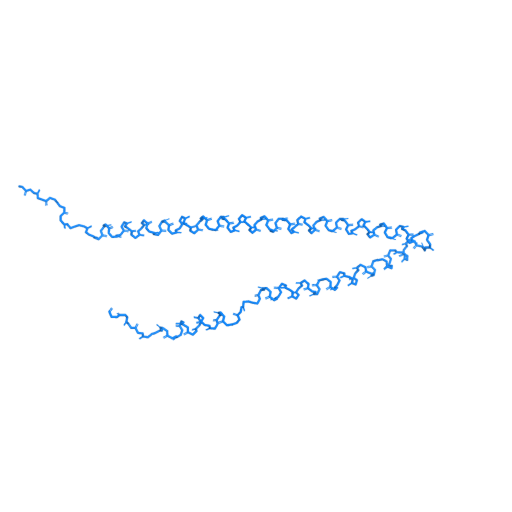1.00 56.91 110 THR A O 1
ATOM 768 N N . ILE A 1 111 ? -31.921 -1.011 7.218 1.00 59.53 111 ILE A N 1
ATOM 769 C CA . ILE A 1 111 ? -32.308 0.400 7.402 1.00 59.53 111 ILE A CA 1
ATOM 770 C C . ILE A 1 111 ? -33.836 0.579 7.317 1.00 59.53 111 ILE A C 1
ATOM 772 O O . ILE A 1 111 ? -34.383 1.472 7.967 1.00 59.53 111 ILE A O 1
ATOM 776 N N . ARG A 1 112 ? -34.536 -0.248 6.529 1.00 55.59 112 ARG A N 1
ATOM 777 C CA . ARG A 1 112 ? -35.990 -0.149 6.340 1.00 55.59 112 ARG A CA 1
ATOM 778 C C . ARG A 1 112 ? -36.766 -0.769 7.503 1.00 55.59 112 ARG A C 1
ATOM 780 O O . ARG A 1 112 ? -37.679 -0.116 7.990 1.00 55.59 112 ARG A O 1
ATOM 787 N N . GLU A 1 113 ? -36.337 -1.918 8.023 1.00 58.44 113 GLU A N 1
ATOM 788 C CA . GLU A 1 113 ? -36.945 -2.537 9.215 1.00 58.44 113 GLU A CA 1
ATOM 789 C C . GLU A 1 113 ? -36.789 -1.663 10.467 1.00 58.44 113 GLU A C 1
ATOM 791 O O . GLU A 1 113 ? -37.724 -1.524 11.257 1.00 58.44 113 GLU A O 1
ATOM 796 N N . THR A 1 114 ? -35.643 -0.987 10.617 1.00 59.47 114 THR A N 1
ATOM 797 C CA . THR A 1 114 ? -35.438 -0.049 11.735 1.00 59.47 114 THR A CA 1
ATOM 798 C C . THR A 1 114 ? -36.369 1.166 11.621 1.00 59.47 114 THR A C 1
ATOM 800 O O . THR A 1 114 ? -36.853 1.666 12.632 1.00 59.47 114 THR A O 1
ATOM 803 N N . LYS A 1 115 ? -36.673 1.632 10.398 1.00 58.53 115 LYS A N 1
ATOM 804 C CA . LYS A 1 115 ? -37.635 2.723 10.176 1.00 58.53 115 LYS A CA 1
ATOM 805 C C . LYS A 1 115 ? -39.085 2.291 10.374 1.00 58.53 115 LYS A C 1
ATOM 807 O O . LYS A 1 115 ? -39.824 3.044 10.988 1.00 58.53 115 LYS A O 1
ATOM 812 N N . GLU A 1 116 ? -39.480 1.107 9.913 1.00 59.84 116 GLU A N 1
ATOM 813 C CA . GLU A 1 116 ? -40.845 0.597 10.117 1.00 59.84 116 GLU A CA 1
ATOM 814 C C . GLU A 1 116 ? -41.129 0.287 11.594 1.00 59.84 116 GLU A C 1
ATOM 816 O O . GLU A 1 116 ? -42.229 0.547 12.070 1.00 59.84 116 GLU A O 1
ATOM 821 N N . THR A 1 117 ? -40.125 -0.156 12.359 1.00 58.38 117 THR A N 1
ATOM 822 C CA . THR A 1 117 ? -40.260 -0.352 13.816 1.00 58.38 117 THR A CA 1
ATOM 823 C C . THR A 1 117 ? -40.392 0.980 14.570 1.00 58.38 117 THR A C 1
ATOM 825 O O . THR A 1 117 ? -41.144 1.070 15.542 1.00 58.38 117 THR A O 1
ATOM 828 N N . LEU A 1 118 ? -39.697 2.033 14.120 1.00 59.47 118 LEU A N 1
ATOM 829 C CA . LEU A 1 118 ? -39.769 3.371 14.723 1.00 59.47 118 LEU A CA 1
ATOM 830 C C . LEU A 1 118 ? -41.037 4.147 14.316 1.00 59.47 118 LEU A C 1
ATOM 832 O O . LEU A 1 118 ? -41.587 4.851 15.158 1.00 59.47 118 LEU A O 1
ATOM 836 N N . ASP A 1 119 ? -41.532 3.986 13.083 1.00 58.47 119 ASP A N 1
ATOM 837 C CA . ASP A 1 119 ? -42.820 4.557 12.638 1.00 58.47 119 ASP A CA 1
ATOM 838 C C . ASP A 1 119 ? -44.026 3.769 13.188 1.00 58.47 119 ASP A C 1
ATOM 840 O O . ASP A 1 119 ? -45.083 4.349 13.425 1.00 58.47 119 ASP A O 1
ATOM 844 N N . GLY A 1 120 ? -43.883 2.460 13.431 1.00 55.56 120 GLY A N 1
ATOM 845 C CA . GLY A 1 120 ? -44.952 1.595 13.945 1.00 55.56 120 GLY A CA 1
ATOM 846 C C . GLY A 1 120 ? -45.170 1.650 15.462 1.00 55.56 120 GLY A C 1
ATOM 847 O O . GLY A 1 120 ? -46.230 1.246 15.929 1.00 55.56 120 GLY A O 1
ATOM 848 N N . THR A 1 121 ? -44.210 2.171 16.236 1.00 55.28 121 THR A N 1
ATOM 849 C CA . THR A 1 121 ? -44.272 2.195 17.719 1.00 55.28 121 THR A CA 1
ATOM 850 C C . THR A 1 121 ? -44.547 3.599 18.285 1.00 55.28 121 THR A C 1
ATOM 852 O O . THR A 1 121 ? -44.473 3.830 19.488 1.00 55.28 121 THR A O 1
ATOM 855 N N . GLY A 1 122 ? -44.903 4.569 17.440 1.00 58.00 122 GLY A N 1
ATOM 856 C CA . GLY A 1 122 ? -45.173 5.954 17.845 1.00 58.00 122 GLY A CA 1
ATOM 857 C C . GLY A 1 122 ? -46.531 6.226 18.513 1.00 58.00 122 GLY A C 1
ATOM 858 O O . GLY A 1 122 ? -46.947 7.382 18.498 1.00 58.00 122 GLY A O 1
ATOM 859 N N . GLY A 1 123 ? -47.249 5.230 19.054 1.00 56.72 123 GLY A N 1
ATOM 860 C CA . GLY A 1 123 ? -48.663 5.436 19.415 1.00 56.72 123 GLY A CA 1
ATOM 861 C C . GLY A 1 123 ? -49.283 4.686 20.593 1.00 56.72 123 GLY A C 1
ATOM 862 O O . GLY A 1 123 ? -50.353 5.121 21.006 1.00 56.72 123 GLY A O 1
ATOM 863 N N . ASP A 1 124 ? -48.668 3.654 21.176 1.00 57.12 124 ASP A N 1
ATOM 864 C CA . ASP A 1 124 ? -49.323 2.916 22.268 1.00 57.12 124 ASP A CA 1
ATOM 865 C C . ASP A 1 124 ? -48.649 3.189 23.625 1.00 57.12 124 ASP A C 1
ATOM 867 O O . ASP A 1 124 ? -47.486 2.820 23.824 1.00 57.12 124 ASP A O 1
ATOM 871 N N . PRO A 1 125 ? -49.341 3.850 24.580 1.00 55.22 125 PRO A N 1
ATOM 872 C CA . PRO A 1 125 ? -48.870 3.941 25.953 1.00 55.22 125 PRO A CA 1
ATOM 873 C C . PRO A 1 125 ? -48.852 2.543 26.577 1.00 55.22 125 PRO A C 1
ATOM 875 O O . PRO A 1 125 ? -49.846 1.818 26.552 1.00 55.22 125 PRO A O 1
ATOM 878 N N . VAL A 1 126 ? -47.697 2.177 27.132 1.00 64.12 126 VAL A N 1
ATOM 879 C CA . VAL A 1 126 ? -47.498 0.934 27.885 1.00 64.12 126 VAL A CA 1
ATOM 880 C C . VAL A 1 126 ? -48.420 0.959 29.119 1.00 64.12 126 VAL A C 1
ATOM 882 O O . VAL A 1 126 ? -48.373 1.959 29.843 1.00 64.12 126 VAL A O 1
ATOM 885 N N . PRO A 1 127 ? -49.271 -0.064 29.342 1.00 58.66 127 PRO A N 1
ATOM 886 C CA . PRO A 1 127 ? -50.145 -0.143 30.516 1.00 58.66 127 PRO A CA 1
ATOM 887 C C . PRO A 1 127 ? -49.375 -0.321 31.830 1.00 58.66 127 PRO A C 1
ATOM 889 O O . PRO A 1 127 ? -48.261 -0.896 31.802 1.00 58.66 127 PRO A O 1
#

InterPro domains:
  IPR009937 Putative Actinobacterial Holin-X, holin superfamily III [PF07332] (10-118)

Sequence (127 aa):
MGEPDQTDPVGGIADQIAELVRREISHAKKELRESAKSAGLGGGMIGAAGVAGLYGGASITAAAVLLLARRLPPWASAALVGAGVSVAGAVLARRGIGKVREASALPRETIRETKETLDGTGGDPVP